Protein AF-A0A380FMI7-F1 (afdb_monomer)

Mean predicted aligned error: 4.14 Å

Sequence (60 aa):
MIEIKDVSFSYKQTDGMKQLKDINLNINKGEVICLAGASGCGKSTLIRLLNGIIPTFFSR

Structure (mmCIF, N/CA/C/O backbone):
data_AF-A0A380FMI7-F1
#
_entry.id   AF-A0A380FMI7-F1
#
loop_
_atom_site.group_PDB
_atom_site.id
_atom_site.type_symbol
_atom_site.label_atom_id
_atom_site.label_alt_id
_atom_site.label_comp_id
_atom_site.label_asym_id
_atom_site.label_entity_id
_atom_site.label_seq_id
_atom_site.pdbx_PDB_ins_code
_atom_site.Cartn_x
_atom_site.Cartn_y
_atom_site.Cartn_z
_atom_site.occupancy
_atom_site.B_iso_or_equiv
_atom_site.auth_seq_id
_atom_site.auth_comp_id
_atom_site.auth_asym_id
_atom_site.auth_atom_id
_atom_site.pdbx_PDB_model_num
ATOM 1 N N . MET A 1 1 ? -10.394 -0.090 11.843 1.00 88.38 1 MET A N 1
ATOM 2 C CA . MET A 1 1 ? -9.102 -0.792 11.872 1.00 88.38 1 MET A CA 1
ATOM 3 C C . MET A 1 1 ? -8.737 -1.060 10.430 1.00 88.38 1 MET A C 1
ATOM 5 O O . MET A 1 1 ? -9.612 -1.500 9.693 1.00 88.38 1 MET A O 1
ATOM 9 N N . ILE A 1 2 ? -7.525 -0.700 10.024 1.00 93.88 2 ILE A N 1
ATOM 10 C CA . ILE A 1 2 ? -6.992 -0.980 8.688 1.00 93.88 2 ILE A CA 1
ATOM 11 C C . ILE A 1 2 ? -5.847 -1.963 8.883 1.00 93.88 2 ILE A C 1
ATOM 13 O O . ILE A 1 2 ? -4.949 -1.693 9.675 1.00 93.88 2 ILE A O 1
ATOM 17 N N . GLU A 1 3 ? -5.882 -3.082 8.171 1.00 95.19 3 GLU A N 1
ATOM 18 C CA . GLU A 1 3 ? -4.829 -4.090 8.210 1.00 95.19 3 GLU A CA 1
ATOM 19 C C . GLU A 1 3 ? -4.455 -4.489 6.783 1.00 95.19 3 GLU A C 1
ATOM 21 O O . GLU A 1 3 ? -5.322 -4.806 5.969 1.00 95.19 3 GLU A O 1
ATOM 26 N N . ILE A 1 4 ? -3.156 -4.475 6.495 1.00 93.81 4 ILE A N 1
ATOM 27 C CA . ILE A 1 4 ? -2.566 -5.130 5.330 1.00 93.81 4 ILE A CA 1
ATOM 28 C C . ILE A 1 4 ? -1.470 -6.078 5.810 1.00 93.81 4 ILE A C 1
ATOM 30 O O . ILE A 1 4 ? -0.653 -5.718 6.662 1.00 93.81 4 ILE A O 1
ATOM 34 N N . LYS A 1 5 ? -1.478 -7.293 5.264 1.00 95.69 5 LYS A N 1
ATOM 35 C CA . LYS A 1 5 ? -0.547 -8.371 5.597 1.00 95.69 5 LYS A CA 1
ATOM 36 C C . LYS A 1 5 ? 0.082 -8.906 4.326 1.00 95.69 5 LYS A C 1
ATOM 38 O O . LYS A 1 5 ? -0.644 -9.212 3.382 1.00 95.69 5 LYS A O 1
ATOM 43 N N . ASP A 1 6 ? 1.408 -8.978 4.324 1.00 95.81 6 ASP A N 1
ATOM 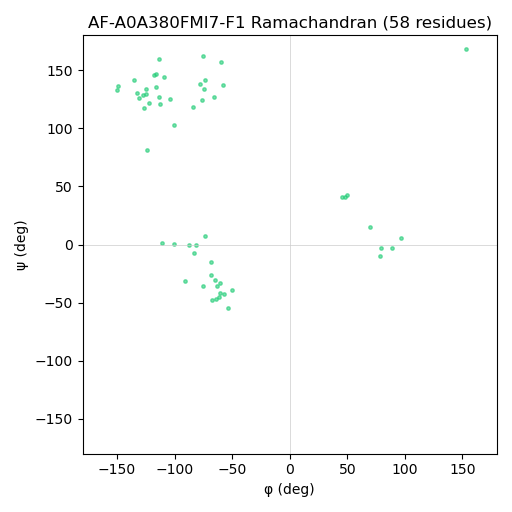44 C CA . ASP A 1 6 ? 2.225 -9.542 3.246 1.00 95.81 6 ASP A CA 1
ATOM 45 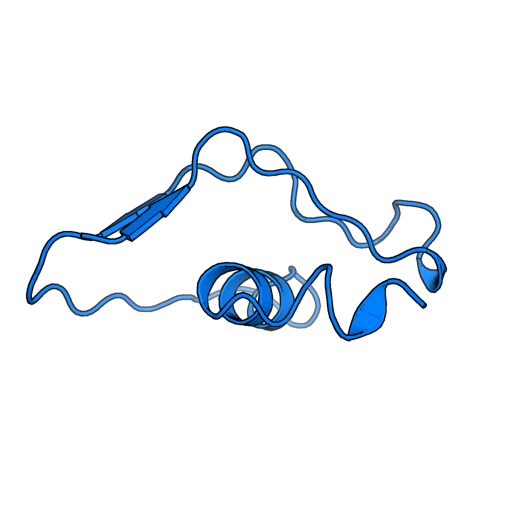C C . ASP A 1 6 ? 1.844 -9.028 1.847 1.00 95.81 6 ASP A C 1
ATOM 47 O O . ASP A 1 6 ? 1.789 -9.765 0.860 1.00 95.81 6 ASP A O 1
ATOM 51 N N . VAL A 1 7 ? 1.554 -7.726 1.754 1.00 92.94 7 VAL A N 1
ATOM 52 C CA . VAL A 1 7 ? 1.100 -7.117 0.505 1.00 92.94 7 VAL A CA 1
ATOM 53 C C . VAL A 1 7 ? 2.289 -6.744 -0.370 1.00 92.94 7 VAL A C 1
ATOM 55 O O . VAL A 1 7 ? 3.083 -5.860 -0.040 1.00 92.94 7 VAL A O 1
ATOM 58 N N . SER A 1 8 ? 2.337 -7.359 -1.547 1.00 92.31 8 SER A N 1
ATOM 59 C CA . SER A 1 8 ? 3.244 -7.011 -2.638 1.00 92.31 8 SER A CA 1
ATOM 60 C C . SER A 1 8 ? 2.445 -6.534 -3.851 1.00 92.31 8 SER A C 1
ATOM 62 O O . SER A 1 8 ? 1.427 -7.123 -4.215 1.00 92.31 8 SER A O 1
ATOM 64 N N . PHE A 1 9 ? 2.887 -5.447 -4.483 1.00 91.06 9 PHE A N 1
ATOM 65 C CA . PHE A 1 9 ? 2.220 -4.886 -5.658 1.00 91.06 9 PHE A CA 1
ATOM 66 C C . PHE A 1 9 ? 3.211 -4.199 -6.592 1.00 91.06 9 PHE A C 1
ATOM 68 O O . PHE A 1 9 ? 4.033 -3.392 -6.157 1.00 91.06 9 PHE A O 1
ATOM 75 N N . SER A 1 10 ? 3.053 -4.445 -7.891 1.00 89.75 10 SER A N 1
ATOM 76 C CA . SER A 1 10 ? 3.801 -3.797 -8.964 1.00 89.75 10 SER A CA 1
ATOM 77 C C . SER A 1 10 ? 2.852 -3.379 -10.085 1.00 89.75 10 SER A C 1
ATOM 79 O O . SER A 1 10 ? 1.910 -4.102 -10.418 1.00 89.75 10 SER A O 1
ATOM 81 N N . TYR A 1 11 ? 3.096 -2.214 -10.688 1.00 86.75 11 TYR A N 1
ATOM 82 C CA . TYR A 1 11 ? 2.375 -1.817 -11.896 1.00 86.75 11 TYR A CA 1
ATOM 83 C C . TYR A 1 11 ? 2.966 -2.549 -13.105 1.00 86.75 11 TYR A C 1
ATOM 85 O O . TYR A 1 11 ? 4.188 -2.585 -13.264 1.00 86.75 11 TYR A O 1
ATOM 93 N N . LYS A 1 12 ? 2.108 -3.041 -14.011 1.00 82.44 12 LYS A N 1
ATOM 94 C CA . LYS A 1 12 ? 2.518 -3.754 -15.240 1.00 82.44 12 LYS A CA 1
ATOM 95 C C . LYS A 1 12 ? 3.584 -2.999 -16.043 1.00 82.44 12 LYS A C 1
ATOM 97 O O . LYS A 1 12 ? 4.528 -3.592 -16.538 1.00 82.44 12 LYS A O 1
ATOM 102 N 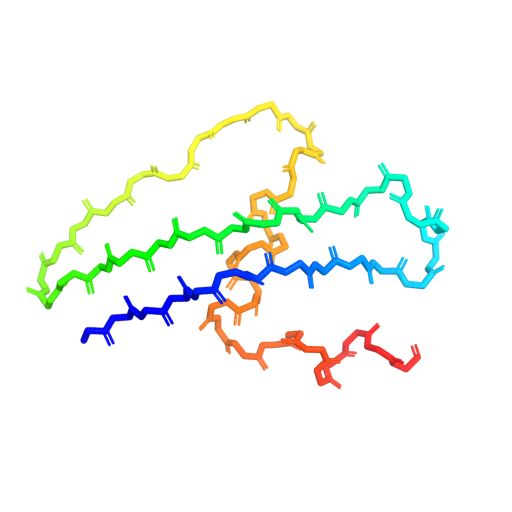N . GLN A 1 13 ? 3.455 -1.675 -16.114 1.00 80.06 13 GLN A N 1
ATOM 103 C CA . GLN A 1 13 ? 4.345 -0.788 -16.873 1.00 80.06 13 GLN A CA 1
ATOM 104 C C . GLN A 1 13 ? 5.764 -0.687 -16.296 1.00 80.06 13 GLN A C 1
ATOM 106 O O . GLN A 1 13 ? 6.652 -0.157 -16.954 1.00 80.06 13 GLN A O 1
ATOM 111 N N . THR A 1 14 ? 5.975 -1.129 -15.054 1.00 78.62 14 THR A N 1
ATOM 112 C CA . THR A 1 14 ? 7.261 -0.978 -14.360 1.00 78.62 14 THR A CA 1
ATOM 113 C C . THR A 1 14 ? 8.111 -2.238 -14.354 1.00 78.62 14 THR A C 1
ATOM 115 O O . THR A 1 14 ? 9.189 -2.197 -13.775 1.00 78.62 14 THR A O 1
ATOM 118 N N . ASP A 1 15 ? 7.637 -3.333 -14.958 1.00 76.25 15 ASP A N 1
ATOM 119 C CA . ASP A 1 15 ? 8.345 -4.620 -15.036 1.00 76.25 15 ASP A CA 1
ATOM 120 C C . ASP A 1 15 ? 8.967 -5.059 -13.692 1.00 76.25 15 ASP A C 1
ATOM 122 O O . ASP A 1 15 ? 10.121 -5.461 -13.593 1.00 76.25 15 ASP A O 1
ATOM 126 N N . GLY A 1 16 ? 8.236 -4.855 -12.589 1.00 70.56 16 GLY A N 1
ATOM 127 C CA . GLY A 1 16 ? 8.728 -5.181 -11.241 1.00 70.56 16 GLY A CA 1
ATOM 128 C C . GLY A 1 16 ? 9.712 -4.179 -10.617 1.00 70.56 16 GLY A C 1
ATOM 129 O O . GLY A 1 16 ? 9.956 -4.252 -9.415 1.00 70.56 16 GLY A O 1
ATOM 130 N N . MET A 1 17 ? 10.235 -3.196 -11.357 1.00 70.94 17 MET A N 1
ATOM 131 C CA . MET A 1 17 ? 11.257 -2.267 -10.845 1.00 70.94 17 MET A CA 1
ATOM 132 C C . MET A 1 17 ? 10.742 -1.301 -9.767 1.00 70.94 17 MET A C 1
ATOM 134 O O . MET A 1 17 ? 11.521 -0.816 -8.947 1.00 70.94 17 MET A O 1
ATOM 138 N N . LYS A 1 18 ? 9.440 -0.981 -9.760 1.00 73.12 18 LYS A N 1
ATOM 139 C CA . LYS A 1 18 ? 8.817 -0.083 -8.771 1.00 73.12 18 LYS A CA 1
ATOM 140 C C . LYS A 1 18 ? 7.671 -0.790 -8.068 1.00 73.12 18 LYS A C 1
ATOM 142 O O . LYS A 1 18 ? 6.502 -0.598 -8.407 1.00 73.12 18 LYS A O 1
ATOM 147 N N . GLN A 1 19 ? 8.032 -1.587 -7.070 1.00 82.62 19 GLN A N 1
ATOM 148 C CA .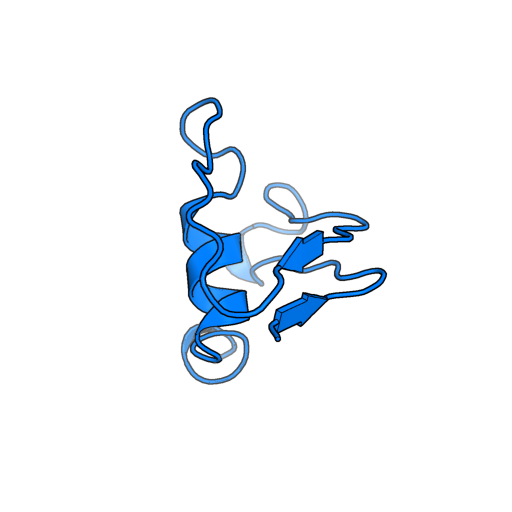 GLN A 1 19 ? 7.087 -2.407 -6.329 1.00 82.62 19 GLN A CA 1
ATOM 149 C C . GLN A 1 19 ? 7.018 -2.043 -4.848 1.00 82.62 19 GLN A C 1
ATOM 151 O O . GLN A 1 19 ? 8.013 -1.685 -4.219 1.00 82.62 19 GLN A O 1
ATOM 156 N N . LEU A 1 20 ? 5.817 -2.172 -4.294 1.00 92.50 20 LEU A N 1
ATOM 157 C CA . LEU A 1 20 ? 5.647 -2.466 -2.880 1.00 92.50 20 LEU A CA 1
ATOM 158 C C . LEU A 1 20 ? 5.992 -3.940 -2.685 1.00 92.50 20 LEU A C 1
ATOM 160 O O . LEU A 1 20 ? 5.540 -4.775 -3.471 1.00 92.50 20 LEU A O 1
ATOM 164 N N . LYS A 1 21 ? 6.785 -4.246 -1.663 1.00 92.94 21 LYS A N 1
ATOM 165 C CA . LYS A 1 21 ? 7.216 -5.607 -1.368 1.00 92.94 21 LYS A CA 1
ATOM 166 C C . LYS A 1 21 ? 6.990 -5.904 0.107 1.00 92.94 21 LYS A C 1
ATOM 168 O O . LYS A 1 21 ? 7.478 -5.151 0.944 1.00 92.94 21 LYS A O 1
ATOM 173 N N . ASP A 1 22 ? 6.268 -6.984 0.376 1.00 94.88 22 ASP A N 1
ATOM 174 C CA . ASP A 1 22 ? 6.058 -7.584 1.697 1.00 94.88 22 ASP A CA 1
ATOM 175 C C . ASP A 1 22 ? 5.611 -6.559 2.757 1.00 94.88 22 ASP A C 1
ATOM 177 O O . ASP A 1 22 ? 6.097 -6.521 3.890 1.00 94.88 22 ASP A O 1
ATOM 181 N N . ILE A 1 23 ? 4.688 -5.673 2.364 1.00 95.38 23 ILE A N 1
ATOM 182 C CA . ILE A 1 23 ? 4.212 -4.595 3.226 1.00 95.38 23 ILE A CA 1
ATOM 183 C C . ILE A 1 23 ? 3.239 -5.151 4.260 1.00 95.38 23 ILE A C 1
ATOM 185 O O . ILE A 1 23 ? 2.198 -5.719 3.925 1.00 95.38 23 ILE A O 1
ATOM 189 N N . ASN A 1 24 ? 3.568 -4.891 5.521 1.00 95.88 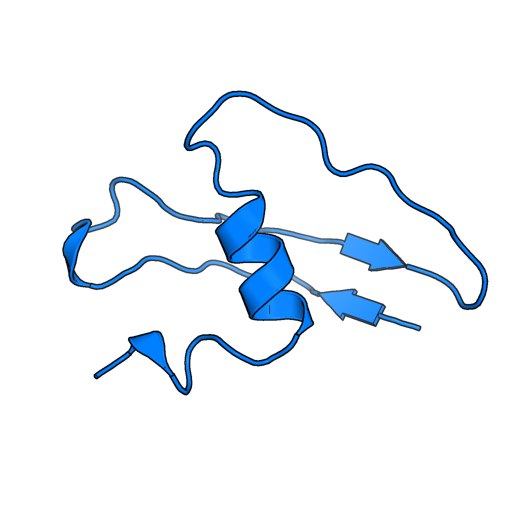24 ASN A N 1
ATOM 190 C CA . ASN A 1 24 ? 2.772 -5.217 6.690 1.00 95.88 24 ASN A CA 1
ATOM 191 C C . ASN A 1 24 ? 2.483 -3.923 7.463 1.00 95.88 24 ASN A C 1
ATOM 193 O O . ASN A 1 24 ? 3.407 -3.201 7.837 1.00 95.88 24 ASN A O 1
ATOM 197 N N . LEU A 1 25 ? 1.205 -3.601 7.666 1.00 95.56 25 LEU A N 1
ATOM 198 C CA . LEU A 1 25 ? 0.777 -2.392 8.373 1.00 95.56 25 LEU A CA 1
ATOM 199 C C . LEU A 1 25 ? 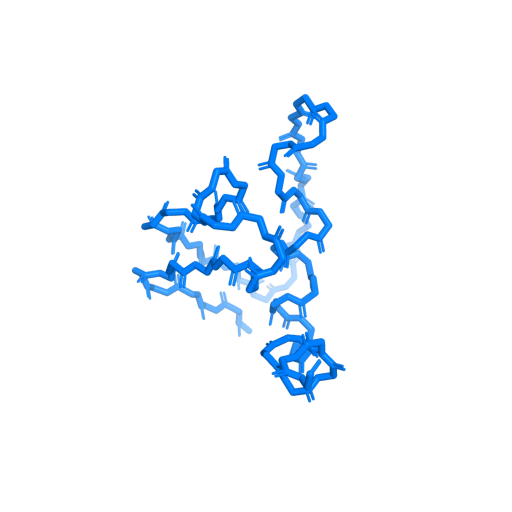-0.558 -2.639 9.073 1.00 95.56 25 LEU A C 1
ATOM 201 O O . LEU A 1 25 ? -1.512 -3.124 8.467 1.00 95.56 25 LEU A O 1
ATOM 205 N N . ASN A 1 26 ? -0.624 -2.235 10.337 1.00 96.06 26 ASN A N 1
ATOM 206 C CA . ASN A 1 26 ? -1.833 -2.244 11.143 1.00 96.06 26 ASN A CA 1
ATOM 207 C C . ASN A 1 26 ? -2.071 -0.830 11.685 1.00 96.06 26 ASN A C 1
ATOM 209 O O . ASN A 1 26 ? -1.150 -0.221 12.225 1.00 96.06 26 ASN A O 1
ATOM 213 N N . ILE A 1 27 ? -3.285 -0.312 11.500 1.00 95.88 27 ILE A N 1
ATOM 214 C CA . ILE A 1 27 ? -3.710 1.010 11.965 1.00 95.88 27 ILE A CA 1
ATOM 215 C C . ILE A 1 27 ? -4.991 0.842 12.780 1.00 95.88 27 ILE A C 1
ATOM 217 O O . ILE A 1 27 ? -6.051 0.434 12.272 1.00 95.88 27 ILE A O 1
ATOM 221 N N . ASN A 1 28 ? -4.906 1.197 14.055 1.00 96.88 28 ASN A N 1
ATOM 222 C CA . ASN A 1 28 ? -6.022 1.146 14.980 1.00 96.88 28 ASN A CA 1
ATOM 223 C C . ASN A 1 28 ? -7.002 2.300 14.735 1.00 96.88 28 ASN A C 1
ATOM 225 O O . ASN A 1 28 ? -6.722 3.302 14.074 1.00 96.88 28 ASN A O 1
ATOM 229 N N . LYS A 1 29 ? -8.223 2.155 15.255 1.00 96.75 29 LYS A N 1
ATOM 230 C CA . LYS A 1 29 ? -9.241 3.203 15.133 1.00 96.75 29 LYS A CA 1
ATOM 231 C C . LYS A 1 29 ? -8.797 4.446 15.913 1.00 96.75 29 LYS A C 1
ATOM 233 O O . LYS A 1 29 ? -8.537 4.351 17.105 1.00 96.75 29 LYS A O 1
ATOM 238 N N . GLY A 1 30 ? -8.788 5.599 15.247 1.00 96.94 30 GLY A N 1
ATOM 239 C CA . GLY A 1 30 ? -8.408 6.881 15.849 1.00 96.94 30 GLY A CA 1
ATOM 240 C C . GLY A 1 30 ? -6.913 7.202 15.779 1.00 96.94 30 GLY A C 1
ATOM 241 O O . GLY A 1 30 ? -6.528 8.298 16.171 1.00 96.94 30 GLY A O 1
ATOM 242 N N . GLU A 1 31 ? -6.078 6.301 15.255 1.00 96.69 31 GLU A N 1
ATOM 243 C CA . GLU A 1 31 ? -4.663 6.594 15.023 1.00 96.69 31 GLU A CA 1
ATOM 244 C C . GLU A 1 31 ? -4.466 7.520 13.821 1.00 96.69 31 GLU A C 1
ATOM 246 O O . GLU A 1 31 ? -5.121 7.389 12.783 1.00 96.69 31 GLU A O 1
ATOM 251 N N . VAL A 1 32 ? -3.507 8.434 13.961 1.00 95.12 32 VAL A N 1
ATOM 252 C CA . VAL A 1 32 ? -3.001 9.271 12.874 1.00 95.12 32 VAL A CA 1
ATOM 253 C C . VAL A 1 32 ? -1.561 8.858 12.614 1.00 95.12 32 VAL A C 1
ATOM 255 O O . VAL A 1 32 ? -0.720 8.937 13.506 1.00 95.12 32 VAL A O 1
ATOM 258 N N . ILE A 1 33 ? -1.278 8.423 11.389 1.00 94.38 33 ILE A N 1
ATOM 259 C CA . ILE A 1 33 ? 0.053 7.970 10.979 1.00 94.38 33 ILE A CA 1
ATOM 260 C C . ILE A 1 33 ? 0.630 8.879 9.893 1.00 94.38 33 ILE A C 1
ATOM 262 O O . ILE A 1 33 ? -0.093 9.386 9.034 1.00 94.38 33 ILE A O 1
ATOM 266 N N . CYS A 1 34 ? 1.951 9.056 9.903 1.00 95.38 34 CYS A N 1
ATOM 267 C CA . CYS A 1 34 ? 2.680 9.740 8.839 1.00 95.38 34 CYS A CA 1
ATOM 268 C C . CYS A 1 34 ? 3.413 8.713 7.969 1.00 95.38 34 CYS A C 1
ATOM 270 O O . CYS A 1 34 ? 4.211 7.926 8.473 1.00 95.38 34 CYS A O 1
ATOM 272 N N . LEU A 1 35 ? 3.166 8.741 6.657 1.00 94.94 35 LEU A N 1
ATOM 273 C CA . LEU A 1 35 ? 3.885 7.920 5.685 1.00 94.94 35 LEU A CA 1
ATOM 274 C C . LEU A 1 35 ? 4.963 8.761 4.989 1.00 94.94 35 LEU A C 1
ATOM 276 O O . LEU A 1 35 ? 4.666 9.543 4.084 1.00 94.94 35 LEU A O 1
ATOM 280 N N . ALA A 1 36 ? 6.220 8.575 5.389 1.00 95.19 36 ALA A N 1
ATOM 281 C CA . ALA A 1 36 ? 7.374 9.315 4.876 1.00 95.19 36 ALA A CA 1
ATOM 282 C C . ALA A 1 36 ? 8.345 8.419 4.083 1.00 95.19 36 ALA A C 1
ATOM 284 O O . ALA A 1 36 ? 8.326 7.197 4.196 1.00 95.19 36 ALA A O 1
ATOM 285 N N . GLY A 1 37 ? 9.182 9.034 3.240 1.00 93.81 37 GLY A N 1
ATOM 286 C CA . GLY A 1 37 ? 10.177 8.337 2.415 1.00 93.81 37 GLY A CA 1
ATOM 287 C C . GLY A 1 37 ? 10.528 9.093 1.131 1.00 93.81 37 GLY A C 1
ATOM 288 O O . GLY A 1 37 ? 9.830 10.035 0.747 1.00 93.81 37 GLY A O 1
ATOM 289 N N . ALA A 1 38 ? 11.583 8.663 0.435 1.00 95.12 38 ALA A N 1
ATOM 290 C CA . ALA A 1 38 ? 12.079 9.302 -0.788 1.00 95.12 38 ALA A CA 1
ATOM 291 C C . ALA A 1 38 ? 11.036 9.350 -1.924 1.00 95.12 38 ALA A C 1
ATOM 293 O O . ALA A 1 3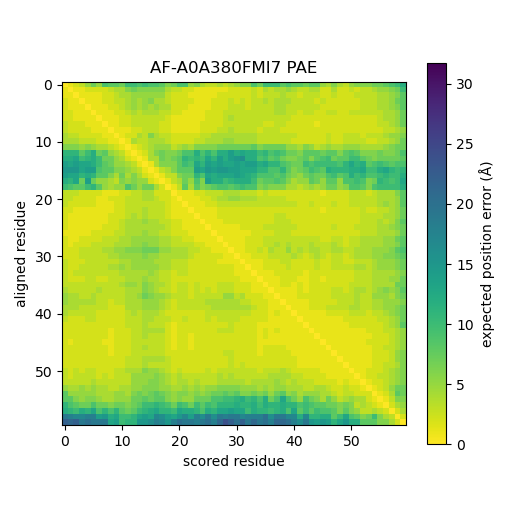8 ? 10.081 8.566 -1.965 1.00 95.12 38 ALA A O 1
ATOM 294 N N . SER A 1 39 ? 11.193 10.276 -2.873 1.00 92.44 39 SER A N 1
ATOM 295 C CA . SER A 1 39 ? 10.333 10.302 -4.064 1.00 92.44 39 SER A CA 1
ATOM 296 C C . SER A 1 39 ? 10.421 8.970 -4.820 1.00 92.44 39 SER A C 1
ATOM 298 O O . SER A 1 39 ? 11.493 8.390 -4.947 1.00 92.44 39 SER A O 1
ATOM 300 N N . GLY A 1 40 ? 9.280 8.452 -5.280 1.00 88.62 40 GLY A N 1
ATOM 301 C CA . GLY A 1 40 ? 9.218 7.179 -6.005 1.00 88.62 40 GLY A CA 1
ATOM 302 C C . GLY A 1 40 ? 9.261 5.901 -5.156 1.00 88.62 40 GLY A C 1
ATOM 303 O O . GLY A 1 40 ? 9.055 4.833 -5.719 1.00 88.62 40 GLY A O 1
ATOM 304 N N . CYS A 1 41 ? 9.418 5.969 -3.827 1.00 90.56 41 CYS A N 1
ATOM 305 C CA . CYS A 1 41 ? 9.499 4.774 -2.964 1.00 90.56 41 CYS A CA 1
ATOM 306 C C . CYS A 1 41 ? 8.160 4.034 -2.729 1.00 90.56 41 CYS A C 1
ATOM 308 O O . CYS A 1 41 ? 8.085 3.157 -1.878 1.00 90.56 41 CYS A O 1
ATOM 310 N N . GLY A 1 42 ? 7.078 4.413 -3.422 1.00 92.00 42 GLY A N 1
ATOM 311 C CA . GLY A 1 42 ? 5.791 3.706 -3.346 1.00 92.00 42 GLY A CA 1
ATOM 312 C C . GLY A 1 42 ? 4.742 4.276 -2.382 1.00 92.00 42 GLY A C 1
ATOM 313 O O . GLY A 1 42 ? 3.670 3.695 -2.272 1.00 92.00 42 GLY A O 1
ATOM 314 N N . LYS A 1 43 ? 4.964 5.435 -1.743 1.00 95.19 43 LYS A N 1
ATOM 315 C CA . LYS A 1 43 ? 3.992 6.037 -0.794 1.00 95.19 43 LYS A CA 1
ATOM 316 C C . LYS A 1 43 ? 2.584 6.204 -1.375 1.00 95.19 43 LYS A C 1
ATOM 318 O O . LYS A 1 43 ? 1.612 5.705 -0.821 1.00 95.19 43 LYS A O 1
ATOM 323 N N . SER A 1 44 ? 2.471 6.876 -2.522 1.00 94.00 44 SER A N 1
ATOM 324 C CA . SER A 1 44 ? 1.179 7.079 -3.188 1.00 94.00 44 SER A CA 1
ATOM 325 C C . SER A 1 44 ? 0.571 5.761 -3.670 1.00 94.00 44 SER A C 1
ATOM 327 O O . SER A 1 44 ? -0.647 5.628 -3.684 1.00 94.00 44 SER A O 1
ATOM 329 N N . THR A 1 45 ? 1.399 4.775 -4.029 1.00 93.50 45 THR A N 1
ATOM 330 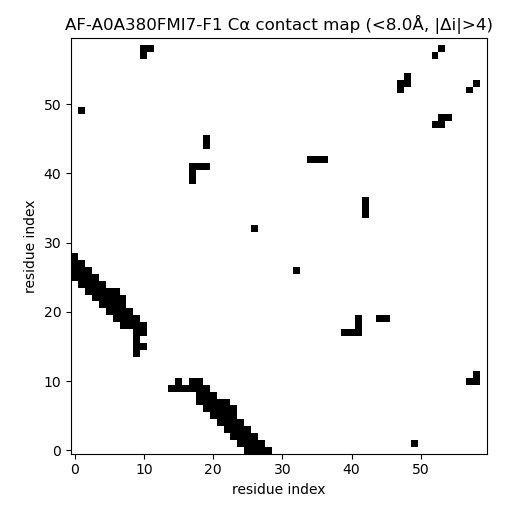C CA . THR A 1 45 ? 0.944 3.419 -4.363 1.00 93.50 45 THR A CA 1
ATOM 331 C C . THR A 1 45 ? 0.313 2.750 -3.147 1.00 93.50 45 THR A C 1
ATOM 333 O O . THR A 1 45 ? -0.799 2.246 -3.257 1.00 93.50 45 THR A O 1
ATOM 336 N N . LEU A 1 46 ? 0.958 2.817 -1.979 1.00 94.44 46 LEU A N 1
ATOM 337 C CA . LEU A 1 46 ? 0.431 2.251 -0.738 1.00 94.44 46 LEU A CA 1
ATOM 338 C C . LEU A 1 46 ? -0.896 2.911 -0.347 1.00 94.44 46 LEU A C 1
ATOM 340 O O . LEU A 1 46 ? -1.867 2.217 -0.075 1.00 94.44 46 LEU A O 1
ATOM 344 N N . ILE A 1 47 ? -0.981 4.243 -0.417 1.00 94.56 47 ILE A N 1
ATOM 345 C CA . ILE A 1 47 ? -2.229 4.975 -0.142 1.00 94.56 47 ILE A CA 1
ATOM 346 C C . ILE A 1 47 ? -3.341 4.569 -1.119 1.00 94.56 47 ILE A C 1
ATOM 348 O O . ILE A 1 47 ? -4.481 4.377 -0.705 1.00 94.56 47 ILE A O 1
ATOM 352 N N . ARG A 1 48 ? -3.041 4.410 -2.414 1.00 93.38 48 ARG A N 1
ATOM 353 C CA . ARG A 1 48 ? -4.028 3.937 -3.401 1.00 93.38 48 ARG A CA 1
ATOM 354 C C . ARG A 1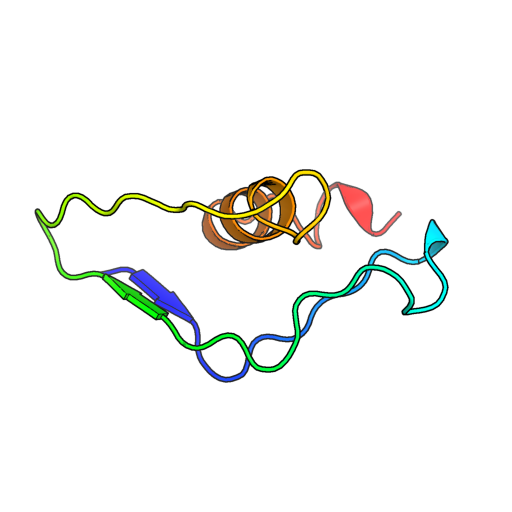 48 ? -4.503 2.515 -3.105 1.00 93.38 48 ARG A C 1
ATOM 356 O O . ARG A 1 48 ? -5.674 2.231 -3.335 1.00 93.38 48 ARG A O 1
ATOM 363 N N . LEU A 1 49 ? -3.616 1.653 -2.604 1.00 92.81 49 LEU A N 1
ATOM 364 C CA . LEU A 1 49 ? -3.946 0.282 -2.215 1.00 92.81 49 LEU A CA 1
ATOM 365 C C . LEU A 1 49 ? -4.878 0.271 -1.003 1.00 92.81 49 LEU A C 1
ATOM 367 O O . LEU A 1 49 ? -5.929 -0.355 -1.052 1.00 92.81 49 LEU A O 1
ATOM 371 N N . LEU A 1 50 ? -4.546 1.043 0.036 1.00 93.12 50 LEU A N 1
ATOM 372 C CA . LEU A 1 50 ? -5.380 1.187 1.234 1.00 93.12 50 LEU A CA 1
ATOM 373 C C . LEU A 1 50 ? -6.773 1.757 0.924 1.00 93.12 50 LEU A C 1
ATOM 375 O O . LEU A 1 50 ? -7.745 1.374 1.564 1.00 93.12 50 LEU A O 1
ATOM 379 N N . ASN A 1 51 ? -6.884 2.640 -0.073 1.00 91.81 51 ASN A N 1
ATOM 380 C CA . ASN A 1 51 ? -8.167 3.183 -0.535 1.00 91.81 51 ASN A CA 1
ATOM 381 C C . ASN A 1 51 ? -8.924 2.257 -1.510 1.00 91.81 51 ASN A C 1
ATOM 383 O O . ASN A 1 51 ? -9.991 2.631 -1.990 1.00 91.81 51 ASN A O 1
ATOM 387 N N . GLY A 1 52 ? -8.379 1.086 -1.862 1.00 90.62 52 GLY A N 1
ATOM 388 C CA . GLY A 1 52 ? -9.010 0.151 -2.802 1.00 90.62 52 GLY A CA 1
ATOM 389 C C . GLY A 1 52 ? -9.047 0.622 -4.264 1.00 90.62 52 GLY A C 1
ATOM 390 O O . GLY A 1 52 ? -9.780 0.055 -5.071 1.00 90.62 52 GLY A O 1
ATOM 391 N N . ILE A 1 53 ? -8.264 1.647 -4.626 1.00 91.56 53 ILE A N 1
ATOM 392 C CA . ILE A 1 53 ? -8.177 2.182 -6.000 1.00 91.56 53 ILE A CA 1
ATOM 393 C C . ILE A 1 53 ? -7.359 1.244 -6.894 1.00 91.56 53 ILE A C 1
ATOM 395 O O . ILE A 1 53 ? -7.629 1.100 -8.084 1.00 91.56 53 ILE A O 1
ATOM 399 N N . ILE A 1 54 ? -6.321 0.622 -6.338 1.00 88.25 54 ILE A N 1
ATOM 400 C CA . ILE A 1 54 ? -5.567 -0.440 -7.009 1.00 88.25 54 ILE A CA 1
ATOM 401 C C . ILE A 1 54 ? -5.870 -1.778 -6.333 1.00 88.25 54 ILE A C 1
ATOM 403 O O . ILE A 1 54 ? -6.033 -1.804 -5.115 1.00 88.25 54 ILE A O 1
ATOM 407 N N . PRO A 1 55 ? -5.946 -2.883 -7.095 1.00 79.94 55 PRO A N 1
ATOM 408 C CA . PRO A 1 55 ? -5.639 -2.994 -8.526 1.00 79.94 55 PRO A CA 1
ATOM 409 C C . PRO A 1 55 ? -6.781 -2.572 -9.469 1.00 79.94 55 PRO A C 1
ATOM 411 O O . PRO A 1 55 ? -6.564 -2.477 -10.672 1.00 79.94 55 PRO A O 1
ATOM 414 N N . THR A 1 56 ? -7.982 -2.294 -8.971 1.00 81.19 56 THR A N 1
ATOM 415 C CA . THR A 1 56 ? -9.208 -2.127 -9.778 1.00 81.19 56 THR A CA 1
ATOM 416 C C . THR A 1 56 ? -9.132 -1.047 -10.867 1.00 81.19 56 THR A C 1
ATOM 418 O O . THR A 1 56 ? -9.571 -1.295 -11.987 1.00 81.19 56 THR A O 1
ATOM 421 N N . PHE A 1 57 ? -8.550 0.122 -10.588 1.00 76.62 57 PHE A N 1
ATOM 422 C CA . PHE A 1 57 ? -8.531 1.262 -11.518 1.00 76.62 57 PHE A CA 1
ATOM 423 C C . PHE A 1 57 ? -7.305 1.302 -12.448 1.00 76.62 57 PHE A C 1
ATOM 425 O O . PHE A 1 57 ? -7.406 1.777 -13.574 1.00 76.62 57 PHE A O 1
ATOM 432 N N . PHE A 1 58 ? -6.147 0.803 -12.003 1.00 68.31 58 PHE A N 1
ATOM 433 C CA . PHE A 1 58 ? -4.874 0.913 -12.742 1.00 68.31 58 PHE A CA 1
ATOM 434 C C . PHE A 1 58 ? -4.343 -0.421 -13.300 1.00 68.31 58 PHE A C 1
ATOM 436 O O . PHE A 1 58 ? -3.255 -0.443 -13.867 1.00 68.31 58 PHE A O 1
ATOM 443 N N . SER A 1 59 ? -5.055 -1.542 -13.119 1.00 56.66 59 SER A N 1
ATOM 444 C CA . SER A 1 59 ? -4.630 -2.848 -13.662 1.00 56.66 59 SER A CA 1
ATOM 445 C C . SER A 1 59 ? -5.103 -3.140 -15.093 1.00 56.66 59 SER A C 1
ATOM 447 O O . SER A 1 59 ? -4.750 -4.203 -15.622 1.00 56.66 59 SER A O 1
ATOM 449 N N . ARG A 1 60 ? -5.857 -2.226 -15.721 1.00 48.88 60 ARG A N 1
ATOM 450 C CA . ARG A 1 60 ? -6.169 -2.292 -17.157 1.00 48.88 60 ARG A CA 1
ATOM 451 C C . ARG A 1 60 ? -4.940 -1.937 -17.983 1.00 48.88 60 ARG A C 1
ATOM 453 O O . ARG A 1 60 ? -4.368 -0.855 -17.740 1.00 48.88 60 ARG A O 1
#

Foldseek 3Di:
DQWDAQDKDDAPVCVPVQMDGGDTDDDDPPDDDDDDDDPSNCSVVVVCVSVVVPPVPRND

Secondary structure (DSSP, 8-state):
-EEEEEEEEE-GGGTTSSEEEEEEEEE-TT--------TTSSHHHHHHHHTT-TTTTT--

pLDDT: mean 88.82, std 9.96, range [48.88, 96.94]

Radius of gyration: 12.03 Å; Cα contacts (8 Å, |Δi|>4): 67; chains: 1; bounding box: 21×20×33 Å

InterPro domains:
  IPR003439 ABC transporter-like, ATP-binding domain [PF00005] (20-54)
  IPR027417 P-loop containing nucleoside triphosphate hydrolase [G3DSA:3.40.50.300] (1-57)
  IPR027417 P-loop containing nucleoside triphosphate hydrolase [SSF52540] (1-55)
  IPR050166 ABC transporter ATP-binding protein [PTHR42788] (1-54)

Solvent-accessible surface area (backbone atoms only — not comparable to full-atom values): 3976 Å² total; per-residue (Å²): 108,50,79,47,72,69,42,62,50,57,53,83,92,45,78,64,76,60,47,47,68,65,40,68,49,77,43,59,78,89,69,85,84,86,93,82,78,65,89,84,74,40,64,71,56,52,53,33,42,77,69,59,45,43,62,79,73,72,70,117

Organism: Staphylococcus gallinarum (NCBI:txid1293)